Protein AF-A0A7Z9I6T9-F1 (afdb_monomer_lite)

Foldseek 3Di:
DVVVVLVVLLVLLLVLQVCCVPCVPLSVLNCVQQVHDCVPPHPVCSVVPDPDDTDGDDHDDSDDDDDDDD

Radius of gyration: 13.75 Å; chains: 1; bounding box: 47×19×32 Å

Secondary structure (DSSP, 8-state):
-HHHHHHHHHHHHHHHHHHTTT-HHHHHHHHHHTT---TT--GGGGGG---SPP-------SSPPPP---

pLDDT: mean 85.74, std 9.43, range [55.69, 96.31]

Sequence (70 aa):
MNVVLSLTVELIKRSTLMLYPVIPGSCLKVFEILNLNFSSINFDNIENLPSTSLTINEPSPIFPRIVIDD

Structure (mmCIF, N/CA/C/O backbone):
data_AF-A0A7Z9I6T9-F1
#
_entry.id   AF-A0A7Z9I6T9-F1
#
loop_
_atom_site.group_PDB
_atom_site.id
_atom_site.type_symbol
_atom_site.label_atom_id
_atom_site.label_alt_id
_atom_site.label_comp_id
_atom_site.label_asym_id
_atom_site.label_entity_id
_atom_site.label_seq_id
_atom_site.pdbx_PDB_ins_code
_atom_site.Cartn_x
_atom_site.Cartn_y
_atom_site.Cartn_z
_atom_site.occupancy
_atom_site.B_iso_or_equiv
_atom_site.auth_seq_id
_atom_site.auth_comp_id
_atom_site.auth_asym_id
_atom_site.auth_atom_id
_atom_site.pdbx_PDB_model_num
ATOM 1 N N . MET A 1 1 ? -2.491 10.334 17.533 1.00 55.69 1 MET A N 1
ATOM 2 C CA . MET A 1 1 ? -1.656 9.432 16.706 1.00 55.69 1 MET A CA 1
ATOM 3 C C . MET A 1 1 ? -2.498 8.540 15.790 1.00 55.69 1 MET A C 1
ATOM 5 O O . MET A 1 1 ? -2.319 8.605 14.584 1.00 55.69 1 MET A O 1
ATOM 9 N N . ASN A 1 2 ? -3.463 7.781 16.324 1.00 79.19 2 ASN A N 1
ATOM 10 C CA . ASN A 1 2 ? -4.246 6.794 15.553 1.00 79.19 2 ASN A CA 1
ATOM 11 C C . ASN A 1 2 ? -5.093 7.385 14.409 1.00 79.19 2 ASN A C 1
ATOM 13 O O . ASN A 1 2 ? -5.256 6.748 13.373 1.00 79.19 2 ASN A O 1
ATOM 17 N N . VAL A 1 3 ? -5.594 8.615 14.564 1.00 87.00 3 VAL A N 1
ATOM 18 C CA . VAL A 1 3 ? -6.389 9.301 13.527 1.00 87.00 3 VAL A CA 1
ATOM 19 C C . VAL A 1 3 ? -5.546 9.632 12.293 1.00 87.00 3 VAL A C 1
ATOM 21 O O . VAL A 1 3 ? -5.976 9.402 11.173 1.00 87.00 3 VAL A O 1
ATOM 24 N N . VAL A 1 4 ? -4.316 10.115 12.488 1.00 91.81 4 VAL A N 1
ATOM 25 C CA . VAL A 1 4 ? -3.420 10.443 11.367 1.00 91.81 4 VAL A CA 1
ATOM 26 C C . VAL A 1 4 ? -3.047 9.175 10.606 1.00 91.81 4 VAL A C 1
ATOM 28 O O . VAL A 1 4 ? -3.144 9.145 9.387 1.00 91.81 4 VAL A O 1
ATOM 31 N N . LEU A 1 5 ? -2.681 8.107 11.321 1.00 88.44 5 LEU A N 1
ATOM 32 C CA . LEU A 1 5 ? -2.299 6.846 10.689 1.00 88.44 5 LEU A CA 1
ATOM 33 C C . LEU A 1 5 ? -3.461 6.217 9.907 1.00 88.44 5 LEU A C 1
ATOM 35 O O . LEU A 1 5 ? -3.270 5.791 8.772 1.00 88.44 5 LEU A O 1
ATOM 39 N N . SER A 1 6 ? -4.664 6.200 10.487 1.00 86.56 6 SER A N 1
ATOM 40 C CA . SER A 1 6 ? -5.858 5.680 9.807 1.00 86.56 6 SER A CA 1
ATOM 41 C C . SER A 1 6 ? -6.222 6.494 8.564 1.00 86.56 6 SER A C 1
ATOM 43 O O . SER A 1 6 ? -6.475 5.903 7.517 1.00 86.56 6 SER A O 1
ATOM 45 N N . LEU A 1 7 ? -6.162 7.828 8.636 1.00 89.50 7 LEU A N 1
ATOM 46 C CA . LEU A 1 7 ? -6.353 8.699 7.471 1.00 89.50 7 LEU A CA 1
ATOM 47 C C . LEU A 1 7 ? -5.313 8.430 6.378 1.00 89.50 7 LEU A C 1
ATOM 49 O O . LEU A 1 7 ? -5.674 8.308 5.210 1.00 89.50 7 LEU A O 1
ATOM 53 N N . THR A 1 8 ? -4.036 8.294 6.740 1.00 92.19 8 THR A N 1
ATOM 54 C CA . THR A 1 8 ? -2.967 7.999 5.778 1.00 92.19 8 THR A CA 1
ATOM 55 C C . THR A 1 8 ? -3.190 6.656 5.083 1.00 92.19 8 THR A C 1
ATOM 57 O O . THR A 1 8 ? -3.080 6.579 3.862 1.00 92.19 8 THR A O 1
ATOM 60 N N . VAL A 1 9 ? -3.551 5.604 5.826 1.00 90.12 9 VAL A N 1
ATOM 61 C CA . VAL A 1 9 ? -3.853 4.284 5.243 1.00 90.12 9 VAL A CA 1
ATOM 62 C C . VAL A 1 9 ? -5.058 4.357 4.302 1.00 90.12 9 VAL A C 1
ATOM 64 O O . VAL A 1 9 ? -5.030 3.763 3.225 1.00 90.12 9 VAL A O 1
ATOM 67 N N . GLU A 1 10 ? -6.092 5.119 4.657 1.00 88.31 10 GLU A N 1
ATOM 68 C CA . GLU A 1 10 ? -7.271 5.300 3.808 1.00 88.31 10 GLU A CA 1
ATOM 69 C C . GLU A 1 10 ? -6.934 6.030 2.496 1.00 88.31 10 GLU A C 1
ATOM 71 O O . GLU A 1 10 ? -7.367 5.613 1.419 1.00 88.31 10 GLU A O 1
ATOM 76 N N . LEU A 1 11 ? -6.092 7.065 2.558 1.00 91.75 11 LEU A N 1
ATOM 77 C CA . LEU A 1 11 ? -5.590 7.754 1.366 1.00 91.75 11 LEU A CA 1
ATOM 78 C C . LEU A 1 11 ? -4.759 6.823 0.475 1.00 91.75 11 LEU A C 1
ATOM 80 O O . LEU A 1 11 ? -4.933 6.836 -0.746 1.00 91.75 11 LEU A O 1
ATOM 84 N N . ILE A 1 12 ? -3.897 5.989 1.067 1.00 92.50 12 ILE A N 1
ATOM 85 C CA . ILE A 1 12 ? -3.102 4.993 0.334 1.00 92.50 12 ILE A CA 1
ATOM 86 C C . ILE A 1 12 ? -4.021 3.976 -0.354 1.00 92.50 12 ILE A C 1
ATOM 88 O O . ILE A 1 12 ? -3.856 3.745 -1.552 1.00 92.50 12 ILE A O 1
ATOM 92 N N . LYS A 1 13 ? -5.020 3.417 0.348 1.00 88.69 13 LYS A N 1
ATOM 93 C CA . LYS A 1 13 ? -6.003 2.472 -0.221 1.00 88.69 13 LYS A CA 1
ATOM 94 C C . LYS A 1 13 ? -6.670 3.039 -1.473 1.00 88.69 13 LYS A C 1
ATOM 96 O O . LYS A 1 13 ? -6.631 2.412 -2.531 1.00 88.69 13 LYS A O 1
ATOM 101 N N . ARG A 1 14 ? -7.253 4.237 -1.360 1.00 89.12 14 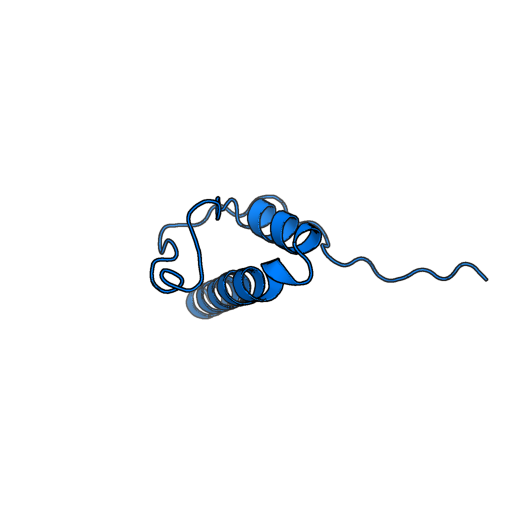ARG A N 1
ATOM 102 C CA . ARG A 1 14 ? -7.987 4.880 -2.461 1.00 89.12 14 ARG A CA 1
ATOM 103 C C . ARG A 1 14 ? -7.067 5.209 -3.627 1.00 89.12 14 ARG A C 1
ATOM 105 O O . ARG A 1 14 ? -7.374 4.859 -4.760 1.00 89.12 14 ARG A O 1
ATOM 112 N N . SER A 1 15 ? -5.914 5.816 -3.353 1.00 92.81 15 SER A N 1
ATOM 113 C CA . SER A 1 15 ? -4.943 6.175 -4.394 1.00 92.81 15 SER A CA 1
ATOM 114 C C . SER A 1 15 ? -4.437 4.946 -5.149 1.00 92.81 15 SER A C 1
ATOM 116 O O . SER A 1 15 ? -4.317 4.975 -6.370 1.00 92.81 15 SER A O 1
ATOM 118 N N . THR A 1 16 ? -4.211 3.838 -4.442 1.00 92.31 16 THR A N 1
ATOM 119 C CA . THR A 1 16 ? -3.768 2.572 -5.039 1.00 92.31 16 THR A CA 1
ATOM 120 C C . THR A 1 16 ? -4.831 1.969 -5.955 1.00 92.31 16 THR A C 1
ATOM 122 O O . THR A 1 16 ? -4.499 1.505 -7.044 1.00 92.31 16 THR A O 1
ATOM 125 N N . LEU A 1 17 ? -6.109 2.020 -5.559 1.00 89.44 17 LEU A N 1
ATOM 126 C CA . LEU A 1 17 ? -7.212 1.593 -6.423 1.00 89.44 17 LEU A CA 1
ATOM 127 C C . LEU A 1 17 ? -7.270 2.438 -7.704 1.00 89.44 17 LEU A C 1
ATOM 129 O O . LEU A 1 17 ? -7.378 1.889 -8.796 1.00 89.44 17 LEU A O 1
ATOM 133 N N . MET A 1 18 ? -7.125 3.762 -7.583 1.00 90.88 18 MET A N 1
ATOM 134 C CA . MET A 1 18 ? -7.121 4.669 -8.737 1.00 90.88 18 MET A CA 1
ATOM 135 C C . MET A 1 18 ? -5.932 4.431 -9.680 1.00 90.88 18 MET A C 1
ATOM 137 O O . MET A 1 18 ? -6.068 4.58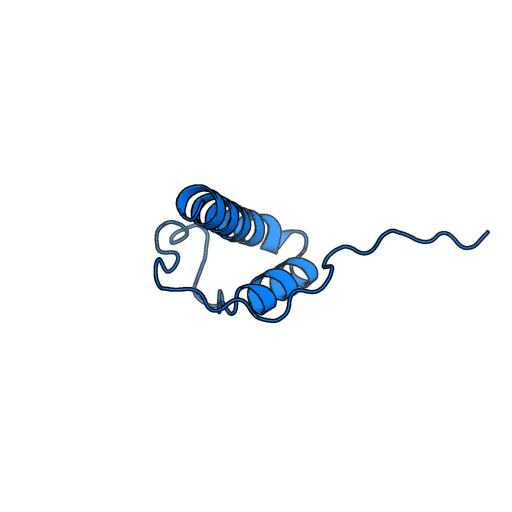0 -10.891 1.00 90.88 18 MET A O 1
ATOM 141 N N . LEU A 1 19 ? -4.775 4.039 -9.138 1.00 93.62 19 LEU A N 1
ATOM 142 C CA . LEU A 1 19 ? -3.560 3.724 -9.899 1.00 93.62 19 LEU A CA 1
ATOM 143 C C . LEU A 1 19 ? -3.554 2.314 -10.502 1.00 93.62 19 LEU A C 1
ATOM 145 O O . LEU A 1 19 ? -2.707 2.023 -11.350 1.00 93.62 19 LEU A O 1
ATOM 149 N N . TYR A 1 20 ? -4.483 1.446 -10.094 1.00 91.44 20 TYR A N 1
ATOM 150 C CA . TYR A 1 20 ? -4.531 0.051 -10.528 1.00 91.44 20 TYR A CA 1
ATOM 151 C C . TYR A 1 20 ? -4.530 -0.130 -12.059 1.00 91.44 20 TYR A C 1
ATOM 153 O O . TYR A 1 20 ? -3.790 -0.992 -12.531 1.00 91.44 20 TYR A O 1
ATOM 161 N N . PRO A 1 21 ? -5.242 0.687 -12.867 1.00 90.38 21 PRO A N 1
ATOM 162 C CA . PRO A 1 21 ? -5.198 0.575 -14.328 1.00 90.38 21 PRO A CA 1
ATOM 163 C C . PRO A 1 21 ? -3.837 0.922 -14.952 1.00 90.38 21 PRO A C 1
ATOM 165 O O . PRO A 1 21 ? -3.580 0.543 -16.091 1.00 90.38 21 PRO A O 1
ATOM 168 N N . VAL A 1 22 ? -2.977 1.658 -14.240 1.00 96.31 22 VAL A N 1
ATOM 169 C CA . VAL A 1 22 ? -1.690 2.156 -14.753 1.00 96.31 22 VAL A CA 1
ATOM 170 C C . VAL A 1 22 ? -0.530 1.264 -14.305 1.00 96.31 22 VAL A C 1
ATOM 172 O O . VAL A 1 22 ? 0.343 0.940 -15.105 1.00 96.31 22 VAL A O 1
ATOM 175 N N . ILE A 1 23 ? -0.513 0.854 -13.031 1.00 95.44 23 ILE A N 1
ATOM 176 C CA . ILE A 1 23 ? 0.584 0.081 -12.417 1.00 95.44 23 ILE A CA 1
ATOM 177 C C . ILE A 1 23 ? 0.070 -1.088 -11.551 1.00 95.44 23 ILE A C 1
ATOM 179 O O . ILE A 1 23 ? 0.376 -1.167 -10.356 1.00 95.44 23 ILE A O 1
ATOM 183 N N . PRO A 1 24 ? -0.676 -2.047 -12.130 1.00 91.69 24 PRO A N 1
ATOM 184 C CA . PRO A 1 24 ? -1.370 -3.087 -11.365 1.00 91.69 24 PRO A CA 1
ATOM 185 C C . PRO A 1 24 ? -0.423 -3.934 -10.503 1.00 91.69 24 PRO A C 1
ATOM 187 O O . PRO A 1 24 ? -0.746 -4.244 -9.359 1.00 91.69 24 PRO A O 1
ATOM 190 N N . GLY A 1 25 ? 0.777 -4.254 -11.003 1.00 93.31 25 GLY A N 1
ATOM 191 C CA . GLY A 1 25 ? 1.760 -5.061 -10.272 1.00 93.31 25 GLY A CA 1
ATOM 192 C C . GLY A 1 25 ? 2.242 -4.412 -8.969 1.00 93.31 25 GLY A C 1
ATOM 193 O O . GLY A 1 25 ? 2.358 -5.087 -7.949 1.00 93.31 25 GLY A O 1
ATOM 194 N N . SER A 1 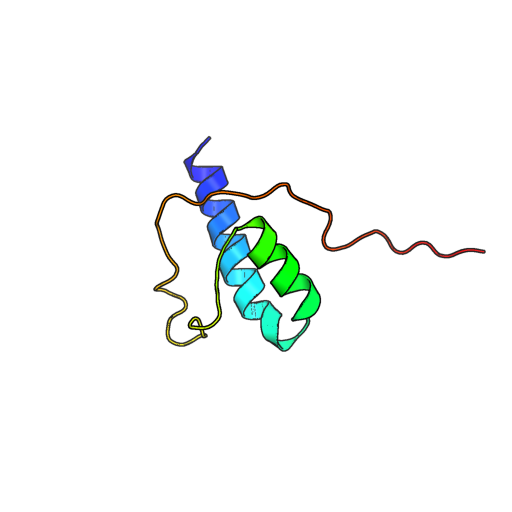26 ? 2.474 -3.097 -8.972 1.00 94.94 26 SER A N 1
ATOM 195 C CA . SER A 1 26 ? 2.843 -2.361 -7.756 1.00 94.94 26 SER A CA 1
ATOM 196 C C . SER A 1 26 ? 1.659 -2.218 -6.801 1.00 94.94 26 SER A C 1
ATOM 198 O O . SER A 1 26 ? 1.836 -2.339 -5.591 1.00 94.94 26 SER A O 1
ATOM 200 N N . CYS A 1 27 ? 0.450 -2.015 -7.331 1.00 93.62 27 CYS A N 1
ATOM 201 C CA . CYS A 1 27 ? -0.762 -1.933 -6.519 1.00 93.62 27 CYS A CA 1
ATOM 202 C C . CYS A 1 27 ? -1.066 -3.245 -5.781 1.00 93.62 27 CYS A C 1
ATOM 204 O O . CYS A 1 27 ? -1.439 -3.208 -4.612 1.00 93.62 27 CYS A O 1
ATOM 206 N N . LEU A 1 28 ? -0.839 -4.404 -6.412 1.00 92.19 28 LEU A N 1
ATOM 207 C CA . LEU A 1 28 ? -1.007 -5.707 -5.758 1.00 92.19 28 LEU A CA 1
ATOM 208 C C . LEU A 1 28 ? -0.107 -5.862 -4.522 1.00 92.19 28 LEU A C 1
ATOM 210 O O . LEU A 1 28 ? -0.576 -6.346 -3.497 1.00 92.19 28 LEU A O 1
ATOM 214 N N . LYS A 1 29 ? 1.141 -5.373 -4.574 1.00 94.06 29 LYS A N 1
ATOM 215 C CA . LYS A 1 29 ? 2.052 -5.375 -3.414 1.00 94.06 29 LYS A CA 1
ATOM 216 C C . LYS A 1 29 ? 1.525 -4.516 -2.263 1.00 94.06 29 LYS A C 1
ATOM 218 O O . LYS A 1 29 ? 1.626 -4.901 -1.104 1.00 94.06 29 LYS A O 1
ATOM 223 N N . VAL A 1 30 ? 0.938 -3.353 -2.563 1.00 93.25 30 VAL A N 1
ATOM 224 C CA . VAL A 1 30 ? 0.291 -2.511 -1.538 1.00 93.25 30 VAL A CA 1
ATOM 225 C C . VAL A 1 30 ? -0.878 -3.260 -0.898 1.00 93.25 30 VAL A C 1
ATOM 227 O O . VAL A 1 30 ? -1.028 -3.242 0.321 1.00 93.25 30 VAL A O 1
ATOM 230 N N . PHE A 1 31 ? -1.709 -3.919 -1.707 1.00 89.69 31 PHE A N 1
ATOM 231 C CA . PHE A 1 31 ? -2.860 -4.678 -1.218 1.00 89.69 31 PHE A CA 1
ATOM 232 C C . PHE A 1 31 ? -2.444 -5.860 -0.341 1.00 89.69 31 PHE A C 1
ATOM 234 O O . PHE A 1 31 ? -3.085 -6.109 0.677 1.00 89.69 31 PHE A O 1
ATOM 241 N N . GLU A 1 32 ? -1.337 -6.520 -0.678 1.00 91.62 32 GLU A N 1
ATOM 242 C CA . GLU A 1 32 ? -0.723 -7.566 0.139 1.00 91.62 32 GLU A CA 1
ATOM 243 C C . GLU A 1 32 ? -0.236 -7.029 1.493 1.00 91.62 32 GLU A C 1
ATOM 245 O O . GLU A 1 32 ? -0.555 -7.617 2.525 1.00 91.62 32 GLU A O 1
ATOM 250 N N . ILE A 1 33 ? 0.452 -5.879 1.524 1.00 93.50 33 ILE A N 1
ATOM 251 C CA . ILE A 1 33 ? 0.881 -5.226 2.778 1.00 93.50 33 ILE A CA 1
ATOM 252 C C . ILE A 1 33 ? -0.328 -4.871 3.648 1.00 93.50 33 ILE A C 1
ATOM 254 O O . ILE A 1 33 ? -0.317 -5.077 4.859 1.00 93.50 33 ILE A O 1
ATOM 258 N N . LEU A 1 34 ? -1.389 -4.349 3.034 1.00 90.00 34 LEU A N 1
ATOM 259 C CA . LEU A 1 34 ? -2.626 -3.993 3.726 1.00 90.00 34 LEU A CA 1
ATOM 260 C C . LEU A 1 34 ? -3.515 -5.207 4.045 1.00 90.00 34 LEU A C 1
ATOM 262 O O . LEU A 1 34 ? -4.557 -5.032 4.672 1.00 90.00 34 LEU A O 1
ATOM 266 N N . ASN A 1 35 ? -3.125 -6.414 3.624 1.00 88.69 35 ASN A N 1
ATOM 267 C CA . ASN A 1 35 ? -3.901 -7.646 3.757 1.00 88.69 35 ASN A CA 1
ATOM 268 C C . ASN A 1 35 ? -5.356 -7.499 3.269 1.00 88.69 35 ASN A C 1
ATOM 270 O O . ASN A 1 35 ? -6.310 -7.935 3.917 1.00 88.69 35 ASN A O 1
ATOM 274 N N . LEU A 1 36 ? -5.537 -6.823 2.135 1.00 83.94 36 LEU A N 1
ATOM 275 C CA . LEU A 1 36 ? -6.845 -6.526 1.565 1.00 83.94 36 LEU A CA 1
ATOM 276 C C . LEU A 1 36 ? -7.048 -7.271 0.253 1.00 83.94 36 LEU A C 1
ATOM 278 O O . LEU A 1 36 ? -6.205 -7.236 -0.642 1.00 83.94 36 LEU A O 1
ATOM 282 N N . ASN A 1 37 ? -8.227 -7.870 0.104 1.00 80.75 37 ASN A N 1
ATOM 283 C CA . ASN A 1 37 ? -8.664 -8.413 -1.170 1.00 80.75 37 ASN A CA 1
ATOM 284 C C . ASN A 1 37 ? -9.557 -7.393 -1.893 1.00 80.75 37 ASN A C 1
ATOM 286 O O . ASN A 1 37 ? -10.695 -7.155 -1.493 1.00 80.75 37 ASN A O 1
ATOM 290 N N . PHE A 1 38 ? -9.028 -6.787 -2.956 1.00 73.38 38 PHE A N 1
ATOM 291 C CA . PHE A 1 38 ? -9.725 -5.785 -3.768 1.00 73.38 38 PHE A CA 1
ATOM 292 C C . PHE A 1 38 ? -10.453 -6.375 -4.984 1.00 73.38 38 PHE A C 1
ATOM 294 O O . PHE A 1 38 ? -10.932 -5.621 -5.825 1.00 73.38 38 PHE A O 1
ATOM 301 N N . SER A 1 39 ? -10.583 -7.701 -5.091 1.00 72.75 39 SER A N 1
ATOM 302 C CA . SER A 1 39 ? -11.181 -8.354 -6.266 1.00 72.75 39 SER A CA 1
ATOM 303 C C . SER A 1 39 ? -12.623 -7.926 -6.577 1.00 72.75 39 SER A C 1
ATOM 305 O O . SER A 1 39 ? -13.077 -8.105 -7.702 1.00 72.75 39 SER A O 1
ATOM 307 N N . SER A 1 40 ? -13.349 -7.373 -5.601 1.00 67.62 40 SER A N 1
ATOM 308 C CA . SER A 1 40 ? -14.729 -6.890 -5.750 1.00 67.62 40 SER A CA 1
ATOM 309 C C . SER A 1 40 ? -14.866 -5.364 -5.734 1.00 67.62 40 SER A C 1
ATOM 311 O O . SER A 1 40 ? -15.990 -4.861 -5.732 1.00 67.62 40 SER A O 1
ATOM 313 N N . ILE A 1 41 ? -13.757 -4.622 -5.670 1.00 75.06 41 ILE A N 1
ATOM 314 C CA . ILE A 1 41 ? -13.768 -3.167 -5.507 1.00 75.06 41 ILE A CA 1
ATOM 315 C C . ILE A 1 41 ? -13.452 -2.489 -6.843 1.00 75.06 41 ILE A C 1
ATOM 317 O O . ILE A 1 41 ? -12.466 -2.801 -7.504 1.00 75.06 41 ILE A O 1
ATOM 321 N N . ASN A 1 42 ? -14.300 -1.545 -7.229 1.00 79.88 42 ASN A N 1
ATOM 322 C CA . ASN A 1 42 ? -14.215 -0.734 -8.432 1.00 79.88 42 ASN A CA 1
ATOM 323 C C . ASN A 1 42 ? -14.522 0.737 -8.096 1.00 79.88 42 ASN A C 1
ATOM 325 O O . ASN A 1 42 ? -14.746 1.103 -6.942 1.00 79.88 42 ASN A O 1
ATOM 329 N N . PHE A 1 43 ? -14.513 1.604 -9.107 1.00 82.06 43 PHE A N 1
ATOM 330 C CA . PHE A 1 43 ? -14.813 3.022 -8.906 1.00 82.06 43 PHE A CA 1
ATOM 331 C C . PHE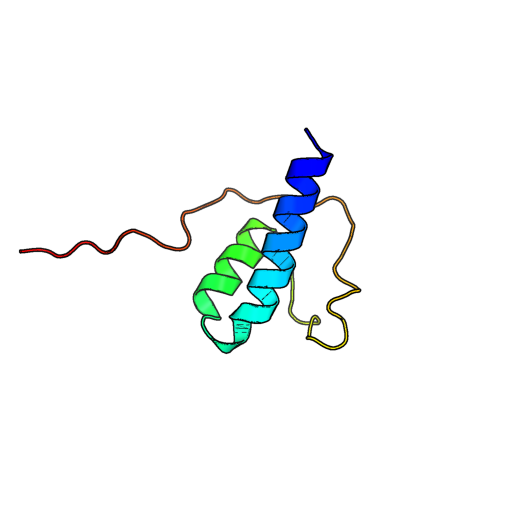 A 1 43 ? -16.248 3.276 -8.429 1.00 82.06 43 PHE A C 1
ATOM 333 O O . PHE A 1 43 ? -16.466 4.223 -7.680 1.00 82.06 43 PHE A O 1
ATOM 340 N N . ASP A 1 44 ? -17.197 2.410 -8.788 1.00 82.69 44 ASP A N 1
ATOM 341 C CA . ASP A 1 44 ? -18.605 2.548 -8.403 1.00 82.69 44 ASP A CA 1
ATOM 342 C C . ASP A 1 44 ? -18.839 2.256 -6.913 1.00 82.69 44 ASP A C 1
ATOM 344 O O . ASP A 1 44 ? -19.833 2.694 -6.338 1.00 82.69 44 ASP A O 1
ATOM 348 N N . ASN A 1 45 ? -17.935 1.511 -6.268 1.00 78.38 45 ASN A N 1
ATOM 349 C CA . ASN A 1 45 ? -18.054 1.107 -4.868 1.00 78.38 45 ASN A CA 1
ATOM 350 C C . ASN A 1 45 ? -16.834 1.486 -4.009 1.00 78.38 45 ASN A C 1
ATOM 352 O O . ASN A 1 45 ? -16.658 0.948 -2.915 1.00 78.38 45 ASN A O 1
ATOM 356 N N . ILE A 1 46 ? -16.036 2.462 -4.455 1.00 78.19 46 ILE A N 1
ATOM 357 C CA . ILE A 1 46 ? -14.860 2.971 -3.729 1.00 78.19 46 ILE A CA 1
ATOM 358 C C . ILE A 1 46 ? -15.211 3.587 -2.360 1.00 78.19 46 ILE A C 1
ATOM 360 O O . ILE A 1 46 ? -14.369 3.713 -1.477 1.00 78.19 46 ILE A O 1
ATOM 364 N N . GLU A 1 47 ? -16.461 3.977 -2.136 1.00 76.38 47 GLU A N 1
ATOM 365 C CA . GLU A 1 47 ? -16.897 4.463 -0.822 1.00 76.38 47 GLU A CA 1
ATOM 366 C C . GLU A 1 47 ? -17.170 3.319 0.166 1.00 76.38 47 GLU A C 1
ATOM 368 O O . GLU A 1 47 ? -17.110 3.523 1.376 1.00 76.38 47 GLU A O 1
ATOM 373 N N . ASN A 1 48 ? -17.371 2.098 -0.339 1.00 73.31 48 ASN A N 1
A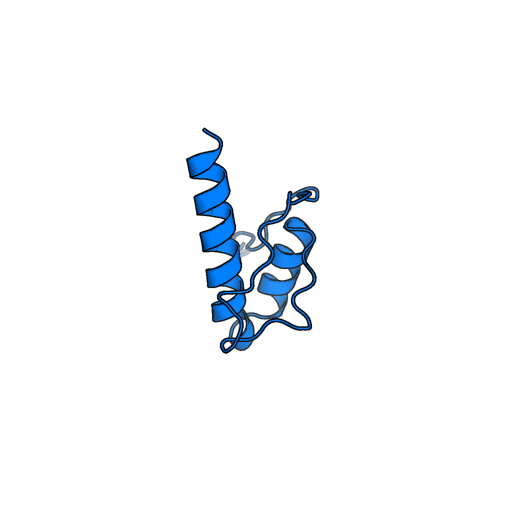TOM 374 C CA . ASN A 1 48 ? -17.648 0.895 0.448 1.00 73.31 48 ASN A CA 1
ATOM 375 C C . ASN A 1 48 ? -16.371 0.148 0.863 1.00 73.31 48 ASN A C 1
ATOM 377 O O . ASN A 1 48 ? -16.424 -1.041 1.187 1.00 73.31 48 ASN A O 1
ATOM 381 N N . LEU A 1 49 ? -15.208 0.811 0.835 1.00 67.81 49 LEU A N 1
ATOM 382 C CA . LEU A 1 49 ? -13.965 0.190 1.278 1.00 67.81 49 LEU A CA 1
ATOM 383 C C . LEU A 1 49 ? -14.090 -0.227 2.756 1.00 67.81 49 LEU A C 1
ATOM 385 O O . LEU A 1 49 ? -14.565 0.559 3.578 1.00 67.81 49 LEU A O 1
ATOM 389 N N . PRO A 1 50 ? -13.629 -1.436 3.126 1.00 65.75 50 PRO A N 1
ATOM 390 C CA . PRO A 1 50 ? -13.800 -1.955 4.476 1.00 65.75 50 PRO A CA 1
ATOM 391 C C . PRO A 1 50 ? -13.175 -1.011 5.512 1.00 65.75 50 PRO A C 1
ATOM 393 O O . PRO A 1 50 ? -12.012 -0.609 5.389 1.00 65.75 50 PRO A O 1
ATOM 396 N N . SER A 1 51 ? -13.980 -0.658 6.517 1.00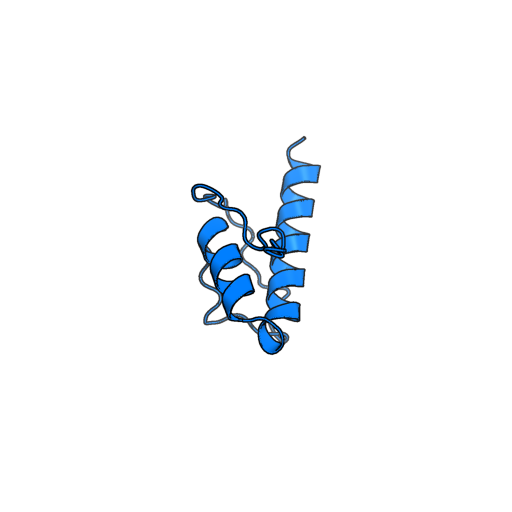 65.19 51 SER A N 1
ATOM 397 C CA . SER A 1 51 ? -13.647 0.206 7.661 1.00 65.19 51 SER A CA 1
ATOM 398 C C . SER A 1 51 ? -13.214 -0.584 8.903 1.00 65.19 51 SER A C 1
ATOM 400 O O . SER A 1 51 ? -13.017 -0.019 9.979 1.00 65.19 51 SER A O 1
ATOM 402 N N . THR A 1 52 ? -13.080 -1.902 8.769 1.00 65.12 52 THR A N 1
ATOM 403 C CA . THR A 1 52 ? -12.675 -2.819 9.832 1.00 65.12 52 THR A CA 1
ATOM 404 C C . THR A 1 52 ? -11.216 -2.639 10.243 1.00 65.12 52 THR A C 1
ATOM 406 O O . THR A 1 52 ? -10.395 -2.081 9.516 1.00 65.12 52 THR A O 1
ATOM 409 N N . SER A 1 53 ? -10.897 -3.161 11.433 1.00 72.44 53 SER A N 1
ATOM 410 C CA . SER A 1 53 ? -9.518 -3.328 11.893 1.00 72.44 53 SER A CA 1
ATOM 411 C C . SER A 1 53 ? -8.691 -4.026 10.813 1.00 72.44 53 SER A C 1
ATOM 413 O O . SER A 1 53 ? -9.060 -5.097 10.331 1.00 72.44 53 SER A O 1
ATOM 415 N N . LEU A 1 54 ? -7.601 -3.376 10.420 1.00 74.62 54 LEU A N 1
ATOM 416 C CA . LEU A 1 54 ? -6.727 -3.824 9.352 1.00 74.62 54 LEU A CA 1
ATOM 417 C C . LEU A 1 54 ? -5.487 -4.471 9.966 1.00 74.62 54 LEU A C 1
ATOM 419 O O . LEU A 1 54 ? -4.792 -3.840 10.767 1.00 74.62 54 LEU A O 1
ATOM 423 N N . THR A 1 55 ? -5.201 -5.716 9.596 1.00 85.81 55 THR A N 1
ATOM 424 C CA . THR A 1 55 ? -3.928 -6.359 9.931 1.00 85.81 55 THR A CA 1
ATOM 425 C C . THR A 1 55 ? -2.928 -6.018 8.839 1.00 85.81 55 THR A C 1
ATOM 427 O O . THR A 1 55 ? -3.130 -6.390 7.690 1.00 85.81 55 THR A O 1
ATOM 430 N N . ILE A 1 56 ? -1.873 -5.286 9.188 1.00 88.81 56 ILE A N 1
ATOM 431 C CA . ILE A 1 56 ? -0.811 -4.923 8.248 1.00 88.81 56 ILE A CA 1
ATOM 432 C C . ILE A 1 56 ? 0.234 -6.041 8.270 1.00 88.81 56 ILE A C 1
ATOM 434 O O . ILE A 1 56 ? 0.782 -6.348 9.330 1.00 88.81 56 ILE A O 1
ATOM 438 N N . ASN A 1 57 ? 0.483 -6.648 7.111 1.00 92.25 57 ASN A N 1
ATOM 439 C CA . ASN A 1 57 ? 1.549 -7.629 6.918 1.00 92.25 57 ASN A CA 1
ATOM 440 C C . ASN A 1 57 ? 2.921 -6.936 6.936 1.00 92.25 57 ASN A C 1
ATOM 442 O O . ASN A 1 57 ? 3.008 -5.712 6.833 1.00 92.25 57 ASN A O 1
ATOM 446 N N . GLU A 1 58 ? 4.006 -7.703 7.062 1.00 93.62 58 GLU A N 1
ATOM 447 C CA . GLU A 1 58 ? 5.358 -7.135 7.106 1.00 93.62 58 GLU A CA 1
ATOM 448 C C . GLU A 1 58 ? 5.647 -6.301 5.838 1.00 93.62 58 GLU A C 1
ATOM 450 O O . GLU A 1 58 ? 5.621 -6.835 4.724 1.00 93.62 58 GLU A O 1
ATOM 455 N N . PRO A 1 59 ? 5.860 -4.977 5.965 1.00 91.69 59 PRO A N 1
ATOM 456 C CA . PRO A 1 59 ? 5.936 -4.100 4.809 1.00 91.69 59 PRO A CA 1
ATOM 457 C C . PRO A 1 59 ? 7.279 -4.245 4.093 1.00 91.69 59 PRO A C 1
ATOM 459 O O . PRO A 1 59 ? 8.338 -4.249 4.718 1.00 91.69 59 PRO A O 1
ATOM 462 N N . SER A 1 60 ? 7.241 -4.259 2.760 1.00 92.00 60 SER A N 1
ATOM 463 C CA . SER A 1 60 ? 8.433 -4.210 1.911 1.00 92.00 60 SER A CA 1
ATOM 464 C C . SER A 1 60 ? 8.408 -2.987 0.982 1.00 92.00 60 SER A C 1
ATOM 466 O O . SER A 1 60 ? 7.333 -2.468 0.659 1.00 92.00 60 SER A O 1
ATOM 468 N N . PRO A 1 61 ? 9.575 -2.480 0.538 1.00 93.31 61 PRO A N 1
ATOM 469 C CA . PRO A 1 61 ? 9.620 -1.386 -0.425 1.00 93.31 61 PRO A CA 1
ATOM 470 C C . PRO A 1 61 ? 8.959 -1.775 -1.756 1.00 93.31 61 PRO A C 1
ATOM 472 O O . PRO A 1 61 ? 9.410 -2.683 -2.451 1.00 93.31 61 PRO A O 1
ATOM 475 N N . ILE A 1 62 ? 7.907 -1.050 -2.145 1.00 95.19 62 ILE A N 1
ATOM 476 C CA . ILE A 1 62 ? 7.187 -1.296 -3.408 1.00 95.19 62 ILE A CA 1
ATOM 477 C C . ILE A 1 62 ? 7.968 -0.754 -4.610 1.00 95.19 62 ILE A C 1
ATOM 479 O O . ILE A 1 62 ? 8.026 -1.403 -5.656 1.00 95.19 62 ILE A O 1
ATOM 483 N N . PHE A 1 63 ? 8.579 0.423 -4.447 1.00 94.19 63 PHE A N 1
ATOM 484 C CA . PHE A 1 63 ? 9.340 1.125 -5.478 1.00 94.19 63 PHE A CA 1
ATOM 485 C C . PHE A 1 63 ? 10.809 1.236 -5.048 1.00 94.19 63 PHE A C 1
ATOM 487 O O . PHE A 1 63 ? 11.173 2.190 -4.355 1.00 94.19 63 PHE A O 1
ATOM 494 N N . PRO A 1 64 ? 11.659 0.254 -5.397 1.00 91.94 64 PRO A N 1
ATOM 495 C CA . PRO A 1 64 ? 13.090 0.365 -5.161 1.00 91.94 64 PRO A CA 1
ATOM 496 C C . PRO A 1 64 ? 13.679 1.502 -6.001 1.00 91.94 64 PRO A C 1
ATOM 498 O O . PRO A 1 64 ? 13.161 1.857 -7.062 1.00 91.94 64 PRO A O 1
ATOM 501 N N . ARG A 1 65 ? 14.782 2.081 -5.521 1.00 92.94 65 ARG A N 1
ATOM 502 C CA . ARG A 1 65 ? 15.526 3.085 -6.285 1.00 92.94 65 ARG A CA 1
ATOM 503 C C . ARG A 1 65 ? 16.084 2.439 -7.556 1.00 92.94 65 ARG A C 1
ATOM 505 O O . ARG A 1 65 ? 16.564 1.311 -7.513 1.00 92.94 65 ARG A O 1
ATOM 512 N N . ILE A 1 66 ? 16.051 3.177 -8.661 1.00 94.06 66 ILE A N 1
ATOM 513 C CA . ILE A 1 66 ? 16.732 2.779 -9.894 1.00 94.06 66 ILE A CA 1
ATOM 514 C C . ILE A 1 66 ? 18.241 2.827 -9.633 1.00 94.06 66 ILE A C 1
ATOM 516 O O . ILE A 1 66 ? 18.762 3.869 -9.233 1.00 94.06 66 ILE A O 1
ATOM 520 N N . VAL A 1 67 ? 18.919 1.699 -9.831 1.00 91.50 67 VAL A N 1
ATOM 521 C CA . VAL A 1 67 ? 20.382 1.611 -9.829 1.00 91.50 67 VAL A CA 1
ATOM 522 C C . VAL A 1 67 ? 20.814 1.600 -11.290 1.00 91.50 67 VAL A C 1
ATOM 524 O O . VAL A 1 67 ? 20.327 0.778 -12.063 1.00 91.50 67 VAL A O 1
ATOM 527 N N . ILE A 1 68 ? 21.639 2.570 -11.674 1.00 90.81 68 ILE A N 1
ATOM 528 C CA . ILE A 1 68 ? 22.278 2.614 -12.988 1.00 90.81 68 ILE A CA 1
ATOM 529 C C . ILE A 1 68 ? 23.702 2.134 -12.738 1.00 90.81 68 ILE A C 1
ATOM 531 O O . ILE A 1 68 ? 24.429 2.783 -11.987 1.00 90.81 68 ILE A O 1
ATOM 535 N N . ASP A 1 69 ? 24.042 0.970 -13.282 1.00 80.50 69 ASP A N 1
ATOM 536 C CA . ASP A 1 69 ? 25.415 0.475 -13.269 1.00 80.50 69 ASP A CA 1
ATOM 537 C C . ASP A 1 69 ? 26.167 1.195 -14.403 1.00 80.50 69 ASP A C 1
ATOM 539 O O . ASP A 1 69 ? 25.782 1.058 -15.569 1.00 80.50 69 ASP A O 1
ATOM 543 N N . ASP A 1 70 ? 27.159 2.016 -14.039 1.00 67.56 70 ASP A N 1
ATOM 544 C CA . ASP A 1 70 ? 28.050 2.741 -14.965 1.00 67.56 70 ASP A CA 1
ATOM 545 C C . ASP A 1 70 ? 29.037 1.801 -15.685 1.00 67.56 70 ASP A C 1
ATOM 547 O O . ASP A 1 70 ? 29.609 0.901 -15.020 1.00 67.56 70 ASP A O 1
#